Protein AF-A0A7S2YWK0-F1 (afdb_monomer)

Radius of gyration: 20.61 Å; Cα contacts (8 Å, |Δi|>4): 67; chains: 1; bounding box: 62×27×55 Å

Foldseek 3Di:
DAEEFFDQQQPDVSVVVVVVCVVVPNDRYYYDHGGPPVVVLQADPVRDGDPPPDPPPPPVDDPDDDDPPDDDDDDDDPPNDPPPPVVPPPPDPDDDPVVPPDD

Organism: NCBI:txid464258

Secondary structure (DSSP, 8-state):
--EEE--SSSSHHHHHHHHHHHHTT--SEEE-TTHHHHHHHHB-TTSPBTTTT----------------SS-S-----S------GGGS----PPPGGGT---

Structure (mmCIF, N/CA/C/O backbone):
data_AF-A0A7S2YWK0-F1
#
_entry.id   AF-A0A7S2YWK0-F1
#
loop_
_atom_site.group_PDB
_atom_site.id
_atom_site.type_symbol
_atom_site.label_atom_id
_atom_site.label_alt_id
_atom_site.label_comp_id
_atom_site.label_asym_id
_atom_site.label_entity_id
_atom_site.label_seq_id
_atom_site.pdbx_PDB_ins_code
_atom_site.Cartn_x
_atom_site.Cartn_y
_atom_site.Cartn_z
_atom_site.occupancy
_atom_site.B_iso_or_equiv
_atom_site.auth_seq_id
_atom_site.auth_comp_id
_atom_site.auth_asym_id
_atom_site.auth_atom_id
_atom_site.pdbx_PDB_model_num
ATOM 1 N N . THR A 1 1 ? -10.418 3.205 13.738 1.00 88.44 1 THR A N 1
ATOM 2 C CA . THR A 1 1 ? -9.257 3.668 12.952 1.00 88.44 1 THR A CA 1
ATOM 3 C C . THR A 1 1 ? -9.257 2.959 11.618 1.00 88.44 1 THR A C 1
ATOM 5 O O . THR A 1 1 ? -9.388 1.742 11.650 1.00 88.44 1 THR A O 1
ATOM 8 N N . PRO A 1 2 ? -9.180 3.669 10.481 1.00 94.12 2 PRO A N 1
ATOM 9 C CA . PRO A 1 2 ? -9.062 3.032 9.172 1.00 94.12 2 PRO A CA 1
ATOM 10 C C . PRO A 1 2 ? -7.670 2.415 8.996 1.00 94.12 2 PRO A C 1
ATOM 12 O O . PRO A 1 2 ? -6.670 3.065 9.306 1.00 94.12 2 PRO A O 1
ATOM 15 N N . LEU A 1 3 ? -7.607 1.176 8.508 1.00 94.94 3 LEU A N 1
ATOM 16 C CA . LEU A 1 3 ? -6.359 0.463 8.227 1.00 94.94 3 LEU A CA 1
ATOM 17 C C . LEU A 1 3 ? -6.295 0.055 6.754 1.00 94.94 3 LEU A C 1
ATOM 19 O O . LEU A 1 3 ? -7.237 -0.531 6.225 1.00 94.94 3 LEU A O 1
ATOM 23 N N . MET A 1 4 ? -5.156 0.317 6.113 1.00 94.56 4 MET A N 1
ATOM 24 C CA . MET A 1 4 ? -4.843 -0.182 4.776 1.00 94.56 4 MET A CA 1
ATOM 25 C C . MET A 1 4 ? -3.747 -1.241 4.875 1.00 94.56 4 MET A C 1
ATOM 27 O O . MET A 1 4 ? -2.668 -0.976 5.401 1.00 94.56 4 MET A O 1
ATOM 31 N N . ILE A 1 5 ? -4.034 -2.437 4.369 1.00 94.31 5 ILE A N 1
ATOM 32 C CA . ILE A 1 5 ? -3.143 -3.592 4.409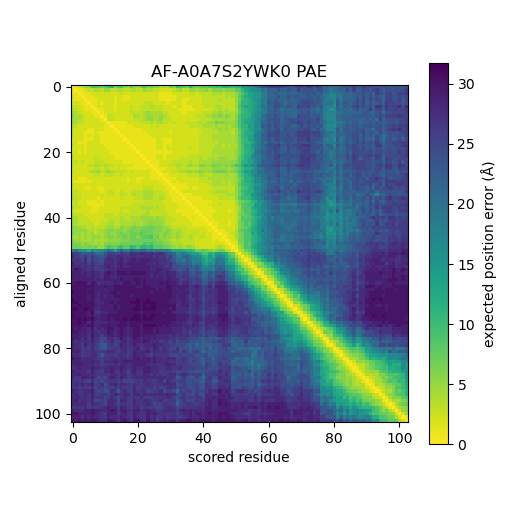 1.00 94.31 5 ILE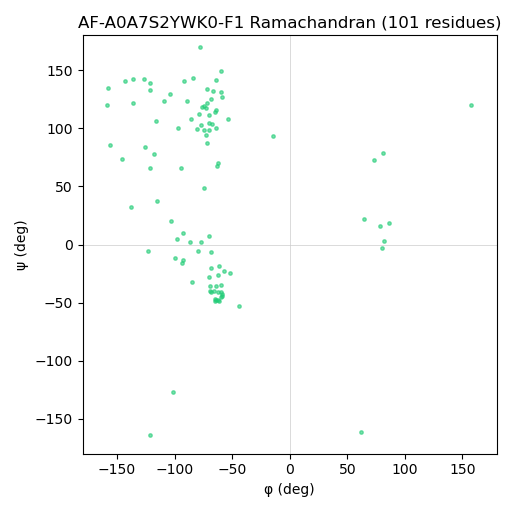 A CA 1
ATOM 33 C C . ILE A 1 5 ? -2.538 -3.774 3.017 1.00 94.31 5 ILE A C 1
ATOM 35 O O . ILE A 1 5 ? -3.246 -3.802 2.007 1.00 94.31 5 ILE A O 1
ATOM 39 N N . VAL A 1 6 ? -1.214 -3.904 2.963 1.00 94.62 6 VAL A N 1
ATOM 40 C CA . VAL A 1 6 ? -0.458 -3.984 1.712 1.00 94.62 6 VAL A CA 1
ATOM 41 C C . VAL A 1 6 ? 0.709 -4.965 1.839 1.00 94.62 6 VAL A C 1
ATOM 43 O O . VAL A 1 6 ? 1.384 -5.020 2.864 1.00 94.62 6 VAL A O 1
ATOM 46 N N . CYS A 1 7 ? 0.952 -5.737 0.778 1.00 92.62 7 CYS A N 1
ATOM 47 C CA . CYS A 1 7 ? 2.204 -6.464 0.551 1.00 92.62 7 CYS A CA 1
ATOM 48 C C . CYS A 1 7 ? 2.820 -6.016 -0.786 1.00 92.62 7 CYS A C 1
ATOM 50 O O . CYS A 1 7 ? 2.439 -4.982 -1.333 1.00 92.62 7 CYS A O 1
ATOM 52 N N . SER A 1 8 ? 3.772 -6.765 -1.336 1.00 93.12 8 SER A N 1
ATOM 53 C CA . SER A 1 8 ? 4.399 -6.431 -2.623 1.00 93.12 8 SER A CA 1
ATOM 54 C C . SER A 1 8 ? 3.398 -6.346 -3.783 1.00 93.12 8 SER A C 1
ATOM 56 O O . SER A 1 8 ? 3.437 -5.392 -4.551 1.00 93.12 8 SER A O 1
ATOM 58 N N . ASP A 1 9 ? 2.478 -7.306 -3.880 1.00 87.25 9 ASP A N 1
ATOM 59 C CA . ASP A 1 9 ? 1.554 -7.512 -5.008 1.00 87.25 9 ASP A CA 1
ATOM 60 C C . ASP A 1 9 ? 0.062 -7.503 -4.614 1.00 87.25 9 ASP A C 1
ATOM 62 O O . ASP A 1 9 ? -0.815 -7.543 -5.476 1.00 87.25 9 ASP A O 1
ATOM 66 N N . GLY A 1 10 ? -0.239 -7.421 -3.315 1.00 84.56 10 GLY A N 1
ATOM 67 C CA . GLY A 1 10 ? -1.599 -7.367 -2.773 1.00 84.56 10 GLY A CA 1
ATOM 68 C C . GLY A 1 10 ? -2.324 -8.716 -2.713 1.00 84.56 10 GLY A C 1
ATOM 69 O O . GLY A 1 10 ? -3.544 -8.720 -2.580 1.00 84.56 10 GLY A O 1
ATOM 70 N N . LYS A 1 11 ? -1.602 -9.842 -2.823 1.00 88.12 11 LYS A N 1
ATOM 71 C CA . LYS A 1 11 ? -2.174 -11.200 -2.845 1.00 88.12 11 LYS A CA 1
ATOM 72 C C . LYS A 1 11 ? -2.029 -11.892 -1.483 1.00 88.12 11 LYS A C 1
ATOM 74 O O . LYS A 1 11 ? -2.413 -11.327 -0.460 1.00 88.12 11 LYS A O 1
ATOM 79 N N . ASP A 1 12 ? -1.453 -13.092 -1.451 1.00 88.88 12 ASP A N 1
ATOM 80 C CA . ASP A 1 12 ? -1.488 -14.049 -0.338 1.00 88.88 12 ASP A CA 1
ATOM 81 C C . ASP A 1 12 ? -1.245 -13.435 1.042 1.00 88.88 12 ASP A C 1
ATOM 83 O O . ASP A 1 12 ? -2.046 -13.608 1.957 1.00 88.88 12 ASP A O 1
ATOM 87 N N . ARG A 1 13 ? -0.153 -12.681 1.207 1.00 90.56 13 ARG A N 1
ATOM 88 C CA . ARG A 1 13 ? 0.234 -12.126 2.515 1.00 90.56 13 ARG A CA 1
ATOM 89 C C . ARG A 1 13 ? -0.730 -11.041 2.989 1.00 90.56 13 ARG A C 1
ATOM 91 O O . ARG A 1 13 ? -1.051 -10.985 4.173 1.00 90.56 13 ARG A O 1
ATOM 98 N N . ALA A 1 14 ? -1.177 -10.184 2.074 1.00 90.25 14 ALA A N 1
ATOM 99 C CA . ALA A 1 14 ? -2.132 -9.130 2.394 1.00 90.25 14 ALA A CA 1
ATOM 100 C C . ALA A 1 14 ? -3.506 -9.725 2.724 1.00 90.25 14 ALA A C 1
ATOM 102 O O . ALA A 1 14 ? -4.129 -9.303 3.694 1.00 90.25 14 ALA A O 1
ATOM 103 N N . ILE A 1 15 ? -3.937 -10.746 1.977 1.00 93.56 15 ILE A N 1
ATOM 104 C CA . ILE A 1 15 ? -5.208 -11.441 2.209 1.00 93.56 15 ILE A CA 1
ATOM 105 C C . ILE A 1 15 ? -5.197 -12.159 3.562 1.00 93.56 15 ILE A C 1
ATOM 107 O O . ILE A 1 15 ? -6.127 -11.985 4.343 1.00 93.56 15 ILE A O 1
ATOM 111 N N . GLN A 1 16 ? -4.131 -12.893 3.896 1.00 95.38 16 GLN A N 1
ATOM 112 C CA . GLN A 1 16 ? -4.013 -13.560 5.200 1.00 95.38 16 GLN A CA 1
ATOM 113 C C . GLN A 1 16 ? -4.081 -12.566 6.367 1.00 95.38 16 GLN A C 1
ATOM 115 O O . GLN A 1 16 ? -4.767 -12.816 7.356 1.00 95.38 16 GLN A O 1
ATOM 120 N N . ALA A 1 17 ? -3.406 -11.419 6.249 1.00 94.81 17 ALA A N 1
ATOM 121 C CA . ALA A 1 17 ? -3.460 -10.372 7.265 1.00 94.81 17 ALA A CA 1
ATOM 122 C C . ALA A 1 17 ? -4.860 -9.744 7.382 1.00 94.81 17 ALA A C 1
ATOM 124 O O . ALA A 1 17 ? -5.321 -9.498 8.494 1.00 94.81 17 ALA A O 1
ATOM 125 N N . LEU A 1 18 ? -5.552 -9.524 6.259 1.00 94.19 18 LEU A N 1
ATOM 126 C CA . LEU A 1 18 ? -6.935 -9.039 6.250 1.00 94.19 18 LEU A CA 1
ATOM 127 C C . LEU A 1 18 ? -7.885 -10.028 6.928 1.00 94.19 18 LEU A C 1
ATOM 129 O O . LEU A 1 18 ? -8.644 -9.618 7.796 1.00 94.19 18 LEU A O 1
ATOM 133 N N . MET A 1 19 ? -7.797 -11.318 6.595 1.00 94.75 19 MET A N 1
ATOM 134 C CA . MET A 1 19 ? -8.608 -12.366 7.226 1.00 94.75 19 MET A CA 1
ATOM 135 C C . MET A 1 19 ? -8.361 -12.447 8.733 1.00 94.75 19 MET A C 1
ATOM 137 O O . MET A 1 19 ? -9.296 -12.602 9.515 1.00 94.75 19 MET A O 1
ATOM 141 N N . LEU A 1 20 ? -7.101 -12.322 9.157 1.00 97.56 20 LEU A N 1
ATOM 142 C CA . LEU A 1 20 ? -6.768 -12.312 10.575 1.00 97.56 20 LEU A CA 1
ATOM 143 C C . LEU A 1 20 ? -7.386 -11.095 11.271 1.00 97.56 20 LEU A C 1
ATOM 145 O O . LEU A 1 20 ? -8.023 -11.257 12.305 1.00 97.56 20 LEU A O 1
ATOM 149 N N . LEU A 1 21 ? -7.238 -9.895 10.710 1.00 94.31 21 LEU A N 1
ATOM 150 C CA . LEU A 1 21 ? -7.811 -8.675 11.285 1.00 94.31 21 LEU A CA 1
ATOM 151 C C . LEU A 1 21 ? -9.341 -8.732 11.347 1.00 94.31 21 LEU A C 1
ATOM 153 O O . LEU A 1 21 ? -9.918 -8.363 12.368 1.00 94.31 21 LEU A O 1
ATOM 157 N N . ASP A 1 22 ? -9.983 -9.252 10.306 1.00 95.50 22 ASP A N 1
ATOM 158 C CA . ASP A 1 22 ? -11.427 -9.478 10.286 1.00 95.50 22 ASP A CA 1
ATOM 159 C C . ASP A 1 22 ? -11.854 -10.435 11.413 1.00 95.50 22 ASP A C 1
ATOM 161 O O . ASP A 1 22 ? -12.733 -10.110 12.209 1.00 95.50 22 ASP A O 1
ATOM 165 N N . SER A 1 23 ? -11.126 -11.547 11.603 1.00 96.69 23 SER A N 1
ATOM 166 C CA . SER A 1 23 ? -11.385 -12.498 12.700 1.00 96.69 23 SER A CA 1
ATOM 167 C C . SER A 1 23 ? -11.223 -11.895 14.101 1.00 96.69 23 SER A C 1
ATOM 169 O O . SER A 1 23 ? -11.832 -12.372 15.057 1.00 96.69 23 SER A O 1
ATOM 171 N N . GLN A 1 24 ? -10.405 -10.847 14.236 1.00 96.81 24 GLN A N 1
ATOM 172 C CA . GLN A 1 24 ? -10.212 -10.109 15.486 1.00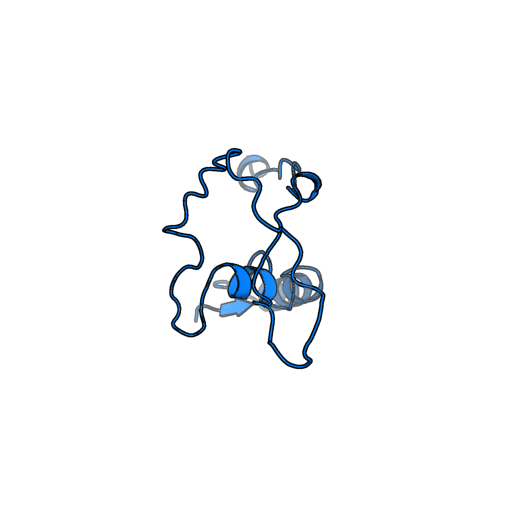 96.81 24 GLN A CA 1
ATOM 173 C C . GLN A 1 24 ? -11.245 -8.981 15.674 1.00 96.81 24 GLN A C 1
ATOM 175 O O . GLN A 1 24 ? -11.181 -8.254 16.664 1.00 96.81 24 GLN A O 1
ATOM 180 N N . GLY A 1 25 ? -12.197 -8.823 14.748 1.00 95.56 25 GLY A N 1
ATOM 181 C CA . GLY A 1 25 ? -13.288 -7.851 14.840 1.00 95.56 25 GLY A CA 1
ATOM 182 C C . GLY A 1 25 ? -12.948 -6.453 14.319 1.00 95.56 25 GLY A C 1
ATOM 183 O O . GLY A 1 25 ? -13.633 -5.487 14.663 1.00 95.56 25 GLY A O 1
ATOM 184 N N . TYR A 1 26 ? -11.899 -6.304 13.505 1.00 95.31 26 TYR A N 1
ATOM 185 C CA . TYR A 1 26 ? -11.604 -5.024 12.861 1.00 95.31 26 TYR A CA 1
ATOM 186 C C . TYR A 1 26 ? -12.565 -4.777 11.695 1.00 95.31 26 TYR A C 1
ATOM 188 O O . TYR A 1 26 ? -12.551 -5.493 10.705 1.00 95.31 26 TYR A O 1
ATOM 196 N N . THR A 1 27 ? -13.353 -3.706 11.774 1.00 94.00 27 THR A N 1
ATOM 197 C CA . THR A 1 27 ? -14.428 -3.425 10.802 1.00 94.00 27 THR A CA 1
ATOM 198 C C . THR A 1 27 ? -14.066 -2.406 9.722 1.00 94.00 27 THR A C 1
ATOM 200 O O . THR A 1 27 ? -14.799 -2.242 8.753 1.00 94.00 27 THR A O 1
ATOM 203 N N . ASN A 1 28 ? -12.949 -1.690 9.876 1.00 95.69 28 ASN A N 1
ATOM 204 C CA . ASN A 1 28 ? -12.512 -0.643 8.947 1.00 95.69 28 ASN A CA 1
ATOM 205 C C . ASN A 1 28 ? -11.127 -0.976 8.381 1.00 95.69 28 ASN A C 1
ATOM 207 O O . ASN A 1 28 ? -10.131 -0.312 8.688 1.00 95.69 28 ASN A O 1
ATOM 211 N N . ILE A 1 29 ? -11.080 -2.061 7.609 1.00 94.44 29 ILE A N 1
ATOM 212 C CA . ILE A 1 29 ? -9.875 -2.584 6.965 1.00 94.44 29 ILE A CA 1
ATOM 213 C C . ILE A 1 29 ? -10.072 -2.633 5.451 1.00 94.44 29 ILE A C 1
ATOM 215 O O . ILE A 1 29 ? -11.139 -2.999 4.967 1.00 94.44 29 ILE A O 1
ATOM 219 N N . VAL A 1 30 ? -9.038 -2.264 4.697 1.00 94.25 30 VAL A N 1
ATOM 220 C CA . VAL A 1 30 ? -9.031 -2.347 3.231 1.00 94.25 30 VAL A CA 1
ATOM 221 C C . VAL A 1 30 ? -7.709 -2.918 2.732 1.00 94.25 30 VAL A C 1
ATOM 223 O O . VAL A 1 30 ? -6.645 -2.614 3.270 1.00 94.25 30 VAL A O 1
ATOM 226 N N . GLY A 1 31 ? -7.763 -3.741 1.687 1.00 92.12 31 GLY A N 1
ATOM 227 C CA . GLY A 1 31 ? -6.581 -4.227 0.977 1.00 92.12 31 GLY A CA 1
ATOM 228 C C . GLY A 1 31 ? -6.217 -3.331 -0.203 1.00 92.12 31 GLY A C 1
ATOM 229 O O . GLY A 1 31 ? -7.102 -2.875 -0.929 1.00 92.12 31 GLY A O 1
ATOM 230 N N . LEU A 1 32 ? -4.922 -3.103 -0.434 1.00 89.44 32 LEU A N 1
ATOM 231 C CA . LEU A 1 32 ? -4.456 -2.394 -1.628 1.00 89.44 32 LEU A CA 1
ATOM 232 C C . LEU A 1 32 ? -4.286 -3.360 -2.811 1.00 89.44 32 LEU A C 1
ATOM 234 O O . LEU A 1 32 ? -3.333 -4.144 -2.856 1.00 89.44 32 LEU A O 1
ATOM 238 N N . LYS A 1 33 ? -5.187 -3.272 -3.797 1.00 85.12 33 LYS A N 1
ATOM 239 C CA . LYS A 1 33 ? -5.101 -4.057 -5.040 1.00 85.12 33 LYS A CA 1
ATOM 240 C C . LYS A 1 33 ? -3.799 -3.742 -5.788 1.00 85.12 33 LYS A C 1
ATOM 242 O O . LYS A 1 33 ? -3.472 -2.578 -5.997 1.00 85.12 33 LYS A O 1
ATOM 247 N N . GLY A 1 34 ? -3.074 -4.785 -6.198 1.00 84.81 34 GLY A N 1
ATOM 248 C CA . GLY A 1 34 ? -1.782 -4.666 -6.890 1.00 84.81 34 GLY A CA 1
ATOM 249 C C . GLY A 1 34 ? -0.587 -4.393 -5.969 1.00 84.81 34 GLY A C 1
ATOM 250 O O . GLY A 1 34 ? 0.550 -4.356 -6.442 1.00 84.81 34 GLY A O 1
ATOM 251 N N . GLY A 1 35 ? -0.821 -4.230 -4.662 1.00 90.62 35 GLY A N 1
ATOM 252 C CA . GLY A 1 35 ? 0.227 -4.051 -3.666 1.00 90.62 35 GLY A CA 1
ATOM 253 C C . GLY A 1 35 ? 1.083 -2.801 -3.875 1.00 90.62 35 GLY A C 1
ATOM 254 O O . GLY A 1 35 ? 0.715 -1.859 -4.581 1.00 90.62 35 GLY A O 1
ATOM 255 N N . TYR A 1 36 ? 2.259 -2.803 -3.254 1.00 90.56 36 TYR A N 1
ATOM 256 C CA . TYR A 1 36 ? 3.248 -1.739 -3.413 1.00 90.56 36 TYR A CA 1
ATOM 257 C C . TYR A 1 36 ? 3.709 -1.575 -4.870 1.00 90.56 36 TYR A C 1
ATOM 259 O O . TYR A 1 36 ? 3.933 -0.454 -5.321 1.00 90.56 36 TYR A O 1
ATOM 267 N N . ASN A 1 37 ? 3.803 -2.669 -5.628 1.00 87.75 37 ASN A N 1
ATOM 268 C CA . ASN A 1 37 ? 4.248 -2.624 -7.018 1.00 87.75 37 ASN A CA 1
ATOM 269 C C . ASN A 1 37 ? 3.264 -1.839 -7.898 1.00 87.75 37 ASN A C 1
ATOM 271 O O . ASN A 1 37 ? 3.679 -0.922 -8.605 1.00 87.75 37 ASN A O 1
ATOM 275 N N . GLY A 1 38 ? 1.960 -2.126 -7.798 1.00 86.38 3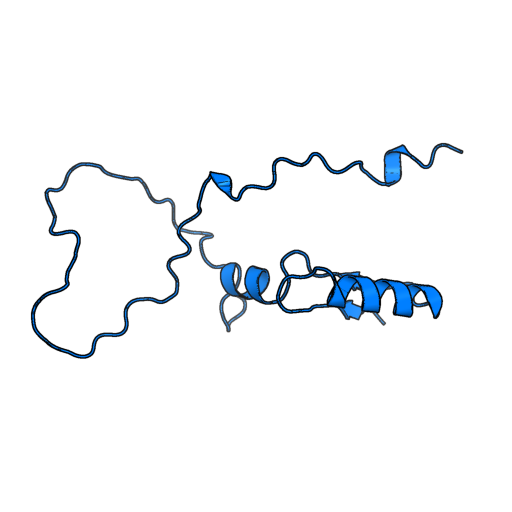8 GLY A N 1
ATOM 276 C CA . GLY A 1 38 ? 0.926 -1.375 -8.518 1.00 86.38 38 GLY A CA 1
ATOM 277 C C . GLY A 1 38 ? 0.847 0.089 -8.075 1.00 86.38 38 GLY A C 1
ATOM 278 O O . GLY A 1 38 ? 0.665 0.988 -8.902 1.00 86.38 38 GLY A O 1
ATOM 279 N N . TRP A 1 39 ? 1.064 0.353 -6.782 1.00 86.62 39 TRP A N 1
ATOM 280 C CA . TRP A 1 39 ? 1.164 1.718 -6.266 1.00 86.62 39 TRP A CA 1
ATOM 281 C C . TRP A 1 39 ? 2.325 2.489 -6.897 1.00 86.62 39 TRP A C 1
ATOM 283 O O . TRP A 1 39 ? 2.126 3.597 -7.382 1.00 86.62 39 TRP A O 1
ATOM 293 N N . ASN A 1 40 ? 3.520 1.900 -6.941 1.00 87.19 40 ASN A N 1
ATOM 294 C CA . ASN A 1 40 ? 4.724 2.550 -7.461 1.00 87.19 40 ASN A CA 1
ATOM 295 C C . ASN A 1 40 ? 4.691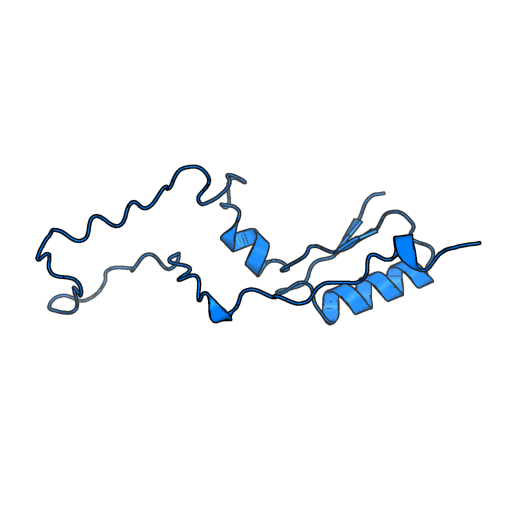 2.751 -8.990 1.00 87.19 40 ASN A C 1
ATOM 297 O O . ASN A 1 40 ? 5.272 3.704 -9.511 1.00 87.19 40 ASN A O 1
ATOM 301 N N . GLN A 1 41 ? 3.977 1.884 -9.714 1.00 83.75 41 GLN A N 1
ATOM 302 C CA . GLN A 1 41 ? 3.685 2.090 -11.137 1.00 83.75 41 GLN A CA 1
ATOM 303 C C . GLN A 1 41 ? 2.706 3.246 -11.356 1.00 83.75 41 GLN A C 1
ATOM 305 O O . GLN A 1 41 ? 2.830 3.991 -12.323 1.00 83.75 41 GLN A O 1
ATOM 310 N N . THR A 1 42 ? 1.735 3.417 -10.457 1.00 83.44 42 THR A N 1
ATOM 311 C CA . THR A 1 42 ? 0.693 4.439 -10.608 1.00 83.44 42 THR A CA 1
ATOM 312 C C . THR A 1 42 ? 1.126 5.800 -10.076 1.00 83.44 42 THR A C 1
ATOM 314 O O . THR A 1 42 ? 0.687 6.817 -10.606 1.00 83.44 42 THR A O 1
ATOM 317 N N . PHE A 1 43 ? 1.960 5.851 -9.038 1.00 85.38 43 PHE A N 1
ATOM 318 C CA . PHE A 1 43 ? 2.281 7.078 -8.314 1.00 85.38 43 PHE A CA 1
ATOM 319 C C . PHE A 1 43 ? 3.782 7.328 -8.219 1.00 85.38 43 PHE A C 1
ATOM 321 O O . PHE A 1 43 ? 4.584 6.418 -8.019 1.00 85.38 43 PHE A O 1
ATOM 328 N N . THR A 1 44 ? 4.163 8.598 -8.317 1.00 84.62 44 THR A N 1
ATOM 329 C CA . THR A 1 44 ? 5.523 9.048 -8.017 1.00 84.62 44 THR A CA 1
ATOM 330 C C . THR A 1 44 ? 5.736 9.152 -6.505 1.00 84.62 44 THR A C 1
ATOM 332 O O . THR A 1 44 ? 4.796 9.136 -5.709 1.00 84.62 44 THR A O 1
ATOM 335 N N . THR A 1 45 ? 6.987 9.344 -6.082 1.00 86.19 45 THR A N 1
ATOM 336 C CA . THR A 1 45 ? 7.334 9.603 -4.673 1.00 86.19 45 THR A CA 1
ATOM 337 C C . THR A 1 45 ? 6.710 10.888 -4.120 1.00 86.19 45 THR A C 1
ATOM 339 O O . THR A 1 45 ? 6.605 11.042 -2.907 1.00 86.19 45 THR A O 1
ATOM 342 N N . LYS A 1 46 ? 6.268 11.796 -4.999 1.00 85.88 46 LYS A N 1
ATOM 343 C CA . LYS A 1 46 ? 5.531 13.020 -4.657 1.00 85.88 46 LYS A CA 1
ATOM 344 C C . LYS A 1 46 ? 4.011 12.838 -4.702 1.00 85.88 46 LYS A C 1
ATOM 346 O O . LYS A 1 46 ? 3.285 13.820 -4.604 1.00 85.88 46 LYS A O 1
ATOM 351 N N . LEU A 1 47 ? 3.540 11.594 -4.828 1.00 84.69 47 LEU A N 1
ATOM 352 C CA . LEU A 1 47 ? 2.124 11.218 -4.901 1.00 84.69 47 LEU A CA 1
ATOM 353 C C . LEU A 1 47 ? 1.394 11.751 -6.144 1.00 84.69 47 LEU A C 1
ATOM 355 O O . LEU A 1 47 ? 0.168 11.834 -6.169 1.00 84.69 47 LEU A O 1
ATOM 359 N N . GLU A 1 48 ? 2.133 12.074 -7.202 1.00 84.81 48 GLU A N 1
ATOM 360 C CA . GLU A 1 48 ? 1.555 12.444 -8.493 1.00 84.81 48 GLU A CA 1
ATOM 361 C C . GLU A 1 48 ? 1.247 11.176 -9.292 1.00 84.81 48 GLU A C 1
ATOM 363 O O . GLU A 1 48 ? 2.015 10.214 -9.242 1.00 84.81 48 GLU A O 1
ATOM 368 N N . ARG A 1 49 ? 0.146 11.152 -10.051 1.00 81.50 49 ARG A N 1
ATOM 369 C CA . ARG A 1 49 ? -0.156 10.007 -10.919 1.00 81.50 49 ARG A CA 1
ATOM 370 C C . ARG A 1 49 ? 0.793 9.961 -12.115 1.00 81.50 49 ARG A C 1
ATOM 372 O O . ARG A 1 49 ? 0.801 10.867 -12.948 1.00 81.50 49 ARG A O 1
ATOM 379 N N . ARG A 1 50 ? 1.513 8.855 -12.260 1.00 73.25 50 ARG A N 1
ATOM 380 C CA . ARG A 1 50 ? 2.276 8.509 -13.457 1.00 73.25 50 ARG A CA 1
ATOM 381 C C . ARG A 1 50 ? 1.293 8.255 -14.614 1.00 73.25 50 ARG A C 1
ATOM 383 O O . ARG A 1 50 ? 0.271 7.598 -14.439 1.00 73.25 50 ARG A O 1
ATOM 390 N N . GLY A 1 51 ? 1.543 8.839 -15.788 1.00 65.94 51 GLY A N 1
ATOM 391 C CA . GLY A 1 51 ? 0.787 8.543 -17.019 1.00 65.94 51 GLY A CA 1
ATOM 392 C C . GLY A 1 51 ? -0.569 9.243 -17.231 1.00 65.94 51 GLY A C 1
ATOM 393 O O . GLY A 1 51 ? -1.183 9.027 -18.269 1.00 65.94 51 GLY A O 1
ATOM 394 N N . THR A 1 52 ? -1.034 10.143 -16.350 1.00 54.66 52 THR A N 1
ATOM 395 C CA . THR A 1 52 ? -2.313 10.884 -16.568 1.00 54.66 52 THR A CA 1
ATOM 396 C C . THR A 1 52 ? -2.244 11.897 -17.734 1.00 54.66 52 THR A C 1
ATOM 398 O O . THR A 1 52 ? -3.262 12.443 -18.150 1.00 54.66 52 THR A O 1
ATOM 401 N N . GLN A 1 53 ? -1.060 12.112 -18.323 1.00 47.12 53 GLN A N 1
ATOM 402 C CA . GLN A 1 53 ? -0.838 13.059 -19.421 1.00 47.12 53 GLN A CA 1
ATOM 403 C C . GLN A 1 53 ? 0.086 12.517 -20.527 1.00 47.12 53 GLN A C 1
ATOM 405 O O . GLN A 1 53 ? 0.819 13.280 -21.146 1.00 47.12 53 GLN A O 1
ATOM 410 N N . VAL A 1 54 ? 0.073 11.206 -20.798 1.00 47.72 54 VAL A N 1
ATOM 411 C CA . VAL A 1 54 ? 0.818 10.643 -21.940 1.00 47.72 54 VAL A CA 1
ATOM 412 C C . VAL A 1 54 ? -0.132 9.838 -22.820 1.00 47.72 54 VAL A C 1
ATOM 414 O O . VAL A 1 54 ? -0.250 8.623 -22.701 1.00 47.72 54 VAL A O 1
ATOM 417 N N . ARG A 1 55 ? -0.826 10.539 -23.725 1.00 39.91 55 ARG A N 1
ATOM 418 C CA . ARG A 1 55 ? -1.297 9.920 -24.968 1.00 39.91 55 ARG A CA 1
ATOM 419 C C . ARG A 1 55 ? -0.046 9.608 -25.785 1.00 39.91 55 ARG A C 1
ATOM 421 O O . ARG A 1 55 ? 0.554 10.527 -26.332 1.00 39.91 55 ARG A O 1
ATOM 428 N N . TYR A 1 56 ? 0.375 8.352 -25.839 1.00 45.66 56 TYR A N 1
ATOM 429 C CA . TYR A 1 56 ? 1.296 7.933 -26.887 1.00 45.66 56 TYR A CA 1
ATOM 430 C C . TYR A 1 56 ? 0.470 7.775 -28.167 1.00 45.66 56 TYR A C 1
ATOM 432 O O . TYR A 1 56 ? -0.294 6.831 -28.333 1.00 45.66 56 TYR A O 1
ATOM 440 N N . GLU A 1 57 ? 0.562 8.755 -29.058 1.00 42.78 57 GLU A N 1
ATOM 441 C CA . GLU A 1 57 ? 0.238 8.531 -30.460 1.00 42.78 57 GLU A CA 1
ATOM 442 C C . GLU A 1 57 ? 1.452 7.822 -31.059 1.00 42.78 57 GLU A C 1
ATOM 444 O O . GLU A 1 57 ? 2.546 8.386 -31.116 1.00 42.78 57 GLU A O 1
ATOM 449 N N . THR A 1 58 ? 1.304 6.558 -31.446 1.00 41.28 58 THR A N 1
ATOM 450 C CA . THR A 1 58 ? 2.328 5.879 -32.242 1.00 41.28 58 THR A CA 1
ATOM 451 C C . THR A 1 58 ? 2.298 6.460 -33.648 1.00 41.28 58 THR A C 1
ATOM 453 O O . THR A 1 58 ? 1.610 5.950 -34.531 1.00 41.28 58 THR A O 1
ATOM 456 N N . VAL A 1 59 ? 3.042 7.544 -33.856 1.00 39.91 59 VAL A N 1
ATOM 457 C CA . VAL A 1 59 ? 3.410 8.006 -35.193 1.00 39.91 59 VAL A CA 1
ATOM 458 C C . VAL A 1 59 ? 4.453 7.024 -35.731 1.00 39.91 59 VAL A C 1
ATOM 460 O O . VAL A 1 59 ? 5.644 7.138 -35.455 1.00 39.91 59 VAL A O 1
ATOM 463 N N . TYR A 1 60 ? 3.995 6.023 -36.483 1.00 45.53 60 TYR A N 1
ATOM 464 C CA . TYR A 1 60 ? 4.827 5.056 -37.213 1.00 45.53 60 TYR A CA 1
ATOM 465 C C . TYR A 1 60 ? 5.462 5.677 -38.472 1.00 45.53 60 TYR A C 1
ATOM 467 O O . TYR A 1 60 ? 5.386 5.120 -39.562 1.00 45.53 60 TYR A O 1
ATOM 475 N N . THR A 1 61 ? 6.080 6.851 -38.352 1.00 44.59 61 THR A N 1
ATOM 476 C CA . THR A 1 61 ? 6.830 7.465 -39.457 1.00 44.59 61 THR A CA 1
ATOM 477 C C . THR A 1 61 ? 8.033 8.229 -38.925 1.00 44.59 61 THR A C 1
ATOM 479 O O . THR A 1 61 ? 8.042 9.456 -38.892 1.00 44.59 61 THR A O 1
ATOM 482 N N . ALA A 1 62 ? 9.056 7.501 -38.499 1.00 41.72 62 ALA A N 1
ATOM 483 C CA . ALA A 1 62 ? 10.431 7.970 -38.585 1.00 41.72 62 ALA A CA 1
ATOM 484 C C . ALA A 1 62 ? 11.348 6.747 -38.522 1.00 41.72 62 ALA A C 1
ATOM 486 O O . ALA A 1 62 ? 11.321 6.011 -37.538 1.00 41.72 62 ALA A O 1
ATOM 487 N N . ASP A 1 63 ? 12.149 6.553 -39.568 1.00 46.78 63 ASP A N 1
ATOM 488 C CA . ASP A 1 63 ? 13.314 5.664 -39.607 1.00 46.78 63 ASP A CA 1
ATOM 489 C C . ASP A 1 63 ? 14.369 6.147 -38.589 1.00 46.78 63 ASP A C 1
ATOM 491 O O . ASP A 1 63 ? 15.394 6.730 -38.940 1.00 46.78 63 ASP A O 1
ATOM 495 N N . GLY A 1 64 ? 14.064 5.999 -37.300 1.00 41.06 64 GLY A N 1
ATOM 496 C CA . GLY A 1 64 ? 14.837 6.528 -36.186 1.00 41.06 64 GLY A CA 1
ATOM 497 C C . GLY A 1 64 ? 15.396 5.403 -35.334 1.00 41.06 64 GLY A C 1
ATOM 498 O O . GLY A 1 64 ? 14.658 4.756 -34.599 1.00 41.06 64 GLY A O 1
ATOM 499 N N . ASP A 1 65 ? 16.70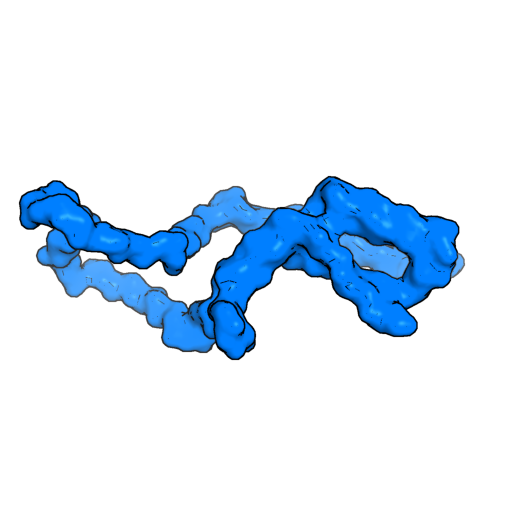2 5.207 -35.470 1.00 49.44 65 ASP A N 1
ATOM 500 C CA . ASP A 1 65 ? 17.626 4.426 -34.648 1.00 49.44 65 ASP A CA 1
ATOM 501 C C . ASP A 1 65 ? 17.074 4.019 -33.268 1.00 49.44 65 ASP A C 1
ATOM 503 O O . ASP A 1 65 ? 17.088 4.763 -32.283 1.00 49.44 65 ASP A O 1
ATOM 507 N N . GLY A 1 66 ? 16.505 2.818 -33.235 1.00 45.06 66 GLY A N 1
ATOM 508 C CA . GLY A 1 66 ? 15.669 2.345 -32.148 1.00 45.06 66 GLY A CA 1
ATOM 509 C C . GLY A 1 66 ? 16.346 1.367 -31.210 1.00 45.06 66 GLY A C 1
ATOM 510 O O . GLY A 1 66 ? 15.613 0.658 -30.547 1.00 45.06 66 GLY A O 1
ATOM 511 N N . MET A 1 67 ? 17.678 1.278 -31.137 1.00 44.06 67 MET A N 1
ATOM 512 C CA . MET A 1 67 ? 18.368 0.592 -30.033 1.00 44.06 67 MET A CA 1
ATOM 513 C C . MET A 1 67 ? 19.794 1.128 -29.872 1.00 44.06 67 MET A C 1
ATOM 515 O O . MET A 1 67 ? 20.755 0.55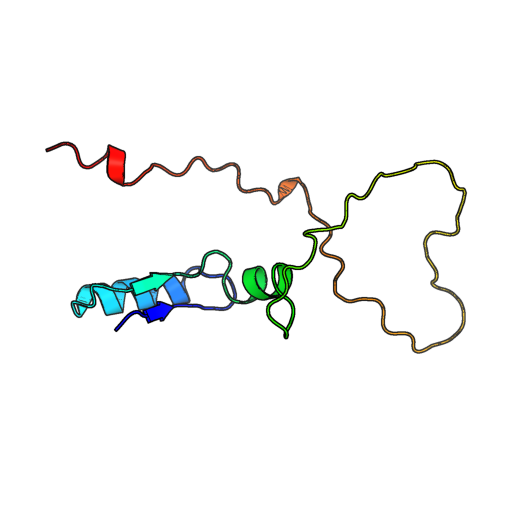1 -30.372 1.00 44.06 67 MET A O 1
ATOM 519 N N . GLY A 1 68 ? 19.925 2.219 -29.111 1.00 43.41 68 GLY A N 1
ATOM 520 C CA . GLY A 1 68 ? 21.189 2.773 -28.618 1.00 43.41 68 GLY A CA 1
ATOM 521 C C . GLY A 1 68 ? 21.938 1.833 -27.664 1.00 43.41 68 GLY A C 1
ATOM 522 O O . GLY A 1 68 ? 22.098 2.128 -26.482 1.00 43.41 68 GLY A O 1
ATOM 523 N N . ILE A 1 69 ? 22.430 0.714 -28.194 1.00 43.78 69 ILE A N 1
ATOM 524 C CA . ILE A 1 69 ? 23.520 -0.086 -27.634 1.00 43.78 69 ILE A CA 1
ATOM 525 C C . ILE A 1 69 ? 24.650 -0.059 -28.664 1.00 43.78 69 ILE A C 1
ATOM 527 O O . ILE A 1 69 ? 24.871 -1.009 -29.403 1.00 43.78 69 ILE A O 1
ATOM 531 N N . HIS A 1 70 ? 25.387 1.049 -28.709 1.00 44.81 70 HIS A N 1
ATOM 532 C CA . HIS A 1 70 ? 26.824 0.983 -28.943 1.00 44.81 70 HIS A CA 1
ATOM 533 C C . HIS A 1 70 ? 27.535 2.236 -28.421 1.00 44.81 70 HIS A C 1
ATOM 535 O O . HIS A 1 70 ? 27.167 3.371 -28.705 1.00 44.81 70 HIS A O 1
ATOM 541 N N . SER A 1 71 ? 28.644 1.984 -27.728 1.00 44.84 71 SER A N 1
ATOM 542 C CA . SER A 1 71 ? 29.738 2.926 -27.487 1.00 44.84 71 SER A CA 1
ATOM 543 C C . SER A 1 71 ? 29.491 4.061 -26.484 1.00 44.84 71 SER A C 1
ATOM 545 O O . SER A 1 71 ? 29.419 5.230 -26.843 1.00 44.84 71 SER A O 1
ATOM 547 N N . THR A 1 72 ? 29.449 3.705 -25.198 1.00 46.25 72 THR A N 1
ATOM 548 C CA . THR A 1 72 ? 30.260 4.245 -24.076 1.00 46.25 72 THR A CA 1
ATOM 549 C C . THR A 1 72 ? 29.505 3.980 -22.773 1.00 46.25 72 THR A C 1
ATOM 551 O O . THR A 1 72 ? 28.343 4.339 -22.618 1.00 46.25 72 THR A O 1
ATOM 554 N N . GLY A 1 73 ? 30.139 3.226 -21.873 1.00 49.69 73 GLY A N 1
ATOM 555 C CA . GLY A 1 73 ? 29.521 2.737 -20.645 1.00 49.69 73 GLY A CA 1
ATOM 556 C C . GLY A 1 73 ? 29.015 3.853 -19.726 1.00 49.69 73 GLY A C 1
ATOM 557 O O . GLY A 1 73 ? 29.626 4.911 -19.635 1.00 49.69 73 GLY A O 1
ATOM 558 N N . ALA A 1 74 ? 27.944 3.530 -18.996 1.00 49.72 74 ALA A N 1
ATOM 559 C CA . ALA A 1 74 ? 27.271 4.319 -17.959 1.00 49.72 74 ALA A CA 1
ATOM 560 C C . ALA A 1 74 ? 26.289 5.403 -18.448 1.00 49.72 74 ALA A C 1
ATOM 562 O O . ALA A 1 74 ? 26.538 6.601 -18.358 1.00 49.72 74 ALA A O 1
ATOM 563 N N . GLY A 1 75 ? 25.089 4.959 -18.832 1.00 47.03 75 GLY A N 1
ATOM 564 C CA . GLY A 1 75 ? 23.876 5.775 -18.793 1.00 47.03 75 GLY A CA 1
ATOM 565 C C . GLY A 1 75 ? 22.728 4.949 -18.220 1.00 47.03 75 GLY A C 1
ATOM 566 O O . GLY A 1 75 ? 22.424 3.881 -18.744 1.00 47.03 75 GLY A O 1
ATOM 567 N N . PHE A 1 76 ? 22.117 5.403 -17.124 1.00 46.56 76 PHE A N 1
ATOM 568 C CA . PHE A 1 76 ? 20.931 4.758 -16.560 1.00 46.56 76 PHE A CA 1
ATOM 569 C C . PHE A 1 76 ? 19.774 4.884 -17.554 1.00 46.56 76 PHE A C 1
ATOM 571 O O . PHE A 1 76 ? 19.290 5.985 -17.817 1.00 46.56 76 PHE A O 1
ATOM 578 N N . SER A 1 77 ? 19.321 3.762 -18.108 1.00 54.97 77 SER A N 1
ATOM 579 C CA . SER A 1 77 ? 18.046 3.709 -18.816 1.00 54.97 77 SER A CA 1
ATOM 580 C C . SER A 1 77 ? 16.927 4.011 -17.821 1.00 54.97 77 SER A C 1
ATOM 582 O O . SER A 1 77 ? 16.989 3.568 -16.672 1.00 54.97 77 SER A O 1
ATOM 584 N N . SER A 1 78 ? 15.904 4.758 -18.242 1.00 55.88 78 SER A N 1
ATOM 585 C CA . SER A 1 78 ? 14.680 4.890 -17.451 1.00 55.88 78 SER A CA 1
ATOM 586 C C . SER A 1 78 ? 14.145 3.489 -17.140 1.00 55.88 78 SER A C 1
ATOM 588 O O . SER A 1 78 ? 13.631 2.808 -18.023 1.00 55.88 78 SER A O 1
ATOM 590 N N . VAL A 1 79 ? 14.279 3.071 -15.880 1.00 53.50 79 VAL A N 1
ATOM 591 C CA . VAL A 1 79 ? 13.747 1.817 -15.311 1.00 53.50 79 VAL A CA 1
ATOM 592 C C . VAL A 1 79 ? 12.220 1.831 -15.178 1.00 53.50 79 VAL A C 1
ATOM 594 O O . VAL A 1 79 ? 11.630 0.932 -14.593 1.00 53.50 79 VAL A O 1
ATOM 597 N N . ASP A 1 80 ? 11.578 2.862 -15.719 1.00 53.34 80 ASP A N 1
ATOM 598 C CA . ASP A 1 80 ? 10.156 3.146 -15.603 1.00 53.34 80 ASP A CA 1
ATOM 599 C C . ASP A 1 80 ? 9.454 3.064 -16.969 1.00 53.34 80 ASP A C 1
ATOM 601 O O . ASP A 1 80 ? 8.575 3.854 -17.305 1.00 53.34 80 ASP A O 1
ATOM 605 N N . LYS A 1 81 ? 9.870 2.111 -17.806 1.00 54.81 81 LYS A N 1
ATOM 606 C CA . LYS A 1 81 ? 9.032 1.648 -18.911 1.00 54.81 81 LYS A CA 1
ATOM 607 C C . LYS A 1 81 ? 8.314 0.390 -18.448 1.00 54.81 81 LYS A C 1
ATOM 609 O O . LYS A 1 81 ? 8.900 -0.685 -18.399 1.00 54.81 81 LYS A O 1
ATOM 614 N N . VAL A 1 82 ? 7.053 0.550 -18.058 1.00 60.84 82 VAL A N 1
ATOM 615 C CA . VAL A 1 82 ? 6.126 -0.578 -17.973 1.00 60.84 82 VAL A CA 1
ATOM 616 C C . VAL A 1 82 ? 5.646 -0.827 -19.397 1.00 60.84 82 VAL A C 1
ATOM 618 O O . VAL A 1 82 ? 4.789 -0.099 -19.897 1.00 60.84 82 VAL A O 1
ATOM 621 N N . ASP A 1 83 ? 6.237 -1.811 -20.070 1.00 59.28 83 ASP A N 1
ATOM 622 C CA . ASP A 1 83 ? 5.659 -2.335 -21.303 1.00 59.28 83 ASP A CA 1
ATOM 623 C C . ASP A 1 83 ? 4.395 -3.104 -20.907 1.00 59.28 83 ASP A C 1
ATOM 625 O O . ASP A 1 83 ? 4.465 -4.185 -20.324 1.00 59.28 83 ASP A O 1
ATOM 629 N N . PHE A 1 84 ? 3.223 -2.511 -21.148 1.00 54.88 84 PHE A N 1
ATOM 630 C CA . PHE A 1 84 ? 1.948 -3.190 -20.938 1.00 54.88 84 PHE A CA 1
ATOM 631 C C . PHE A 1 84 ? 1.862 -4.377 -21.902 1.00 54.88 84 PHE A C 1
ATOM 633 O O . PHE A 1 84 ? 1.544 -4.215 -23.081 1.00 54.88 84 PHE A O 1
ATOM 640 N N . ASN A 1 85 ? 2.140 -5.579 -21.403 1.00 60.91 85 ASN A N 1
ATOM 641 C CA . ASN A 1 85 ? 1.827 -6.800 -22.121 1.00 60.91 85 ASN A CA 1
ATOM 642 C C . ASN A 1 85 ? 0.304 -6.962 -22.118 1.00 60.91 85 ASN A C 1
ATOM 644 O O . ASN A 1 85 ? -0.306 -7.203 -21.079 1.00 60.91 85 ASN A O 1
ATOM 648 N N . LEU A 1 86 ? -0.320 -6.820 -23.286 1.00 59.91 86 LEU A N 1
ATOM 649 C CA . LEU A 1 86 ? -1.771 -6.957 -23.449 1.00 59.91 86 LEU A CA 1
ATOM 650 C C . LEU A 1 86 ? -2.292 -8.326 -22.972 1.00 59.91 86 LEU A C 1
ATOM 652 O O . LEU A 1 86 ? -3.453 -8.428 -22.597 1.00 59.91 86 LEU A O 1
ATOM 656 N N . ASN A 1 87 ? -1.432 -9.350 -22.919 1.00 63.47 87 ASN A N 1
ATOM 657 C CA . ASN A 1 87 ? -1.778 -10.683 -22.417 1.00 63.47 87 ASN A CA 1
ATOM 658 C C . ASN A 1 87 ? -1.788 -10.791 -20.877 1.00 63.47 87 ASN A C 1
ATOM 660 O O . ASN A 1 87 ? -2.119 -11.847 -20.350 1.00 63.47 87 ASN A O 1
ATOM 664 N N . GLU A 1 88 ? -1.386 -9.742 -20.150 1.00 63.50 88 GLU A N 1
ATOM 665 C CA . GLU A 1 88 ? -1.387 -9.695 -18.675 1.00 63.50 88 GLU A CA 1
ATOM 666 C C . GLU A 1 88 ? -2.619 -8.976 -18.104 1.00 63.50 88 GLU A C 1
ATOM 668 O O . GLU A 1 88 ? -2.733 -8.784 -16.890 1.00 63.50 88 GLU A O 1
ATOM 673 N N . ILE A 1 89 ? -3.552 -8.577 -18.970 1.00 64.31 89 ILE A N 1
ATOM 674 C CA . ILE A 1 89 ? -4.845 -8.038 -18.560 1.00 64.31 89 ILE A CA 1
ATOM 675 C C . ILE A 1 89 ? -5.681 -9.204 -18.018 1.00 64.31 89 ILE A C 1
ATOM 677 O O . ILE A 1 89 ? -5.954 -10.175 -18.717 1.00 64.31 89 ILE A O 1
ATOM 681 N N . ASP A 1 90 ? -6.038 -9.128 -16.736 1.00 67.56 90 ASP A N 1
ATOM 682 C CA . ASP A 1 90 ? -6.914 -10.105 -16.089 1.00 67.56 90 ASP A CA 1
ATOM 683 C C . ASP A 1 90 ? -8.347 -9.952 -16.620 1.00 67.56 90 ASP A C 1
ATOM 685 O O . ASP A 1 90 ? -9.095 -9.081 -16.171 1.00 67.56 90 ASP A O 1
ATOM 689 N N . ASP A 1 91 ? -8.715 -10.811 -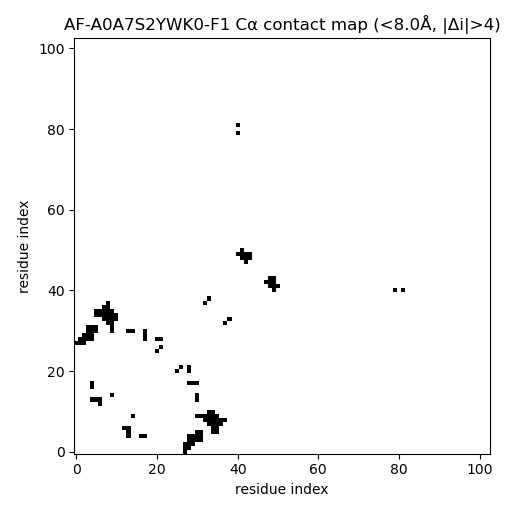17.571 1.00 73.00 91 ASP A N 1
ATOM 690 C CA . ASP A 1 91 ? -10.062 -10.895 -18.149 1.00 73.00 91 ASP A CA 1
ATOM 691 C C . ASP A 1 91 ? -11.070 -11.612 -17.228 1.00 73.00 91 ASP A C 1
ATOM 693 O O . ASP A 1 91 ? -12.236 -11.799 -17.591 1.00 73.00 91 ASP A O 1
ATOM 697 N N . THR A 1 92 ? -10.655 -12.036 -16.027 1.00 75.19 92 THR A N 1
ATOM 698 C CA . THR A 1 92 ? -11.539 -12.737 -15.094 1.00 75.19 92 THR A CA 1
ATOM 699 C C . THR A 1 92 ? -12.668 -11.810 -14.648 1.00 75.19 92 THR A C 1
ATOM 701 O O . THR A 1 92 ? -12.465 -10.811 -13.954 1.00 75.19 92 THR A O 1
A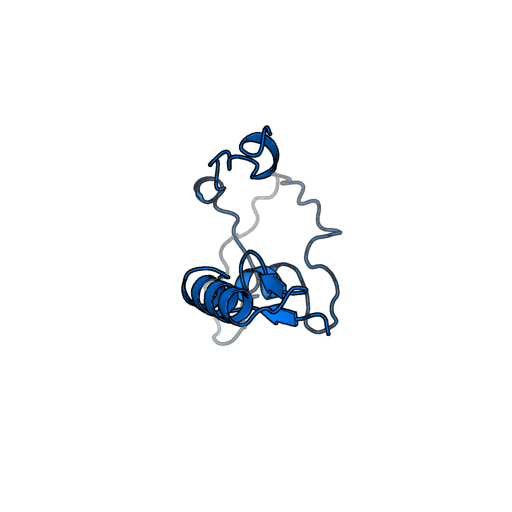TOM 704 N N . VAL A 1 93 ? -13.901 -12.165 -15.011 1.00 68.38 93 VAL A N 1
ATOM 705 C CA . VAL A 1 93 ? -15.102 -11.498 -14.504 1.00 68.38 93 VAL A CA 1
ATOM 706 C C . VAL A 1 93 ? -15.322 -11.952 -13.065 1.00 68.38 93 VAL A C 1
ATOM 708 O O . VAL A 1 93 ? -15.847 -13.031 -12.801 1.00 68.38 93 VAL A O 1
ATOM 711 N N . TRP A 1 94 ? -14.887 -11.124 -12.122 1.00 71.25 94 TRP A N 1
ATOM 712 C CA . TRP A 1 94 ? -15.089 -11.364 -10.700 1.00 71.25 94 TRP A CA 1
ATOM 713 C C . TRP A 1 94 ? -16.573 -11.227 -10.342 1.00 71.25 94 TRP A C 1
ATOM 715 O O . TRP A 1 94 ? -17.190 -10.192 -10.611 1.00 71.25 94 TRP A O 1
ATOM 725 N N . ILE A 1 95 ? -17.134 -12.267 -9.718 1.00 66.38 95 ILE A N 1
ATOM 726 C CA . ILE A 1 95 ? -18.490 -12.244 -9.160 1.00 66.38 95 ILE A CA 1
ATOM 727 C C . ILE A 1 95 ? -18.546 -11.112 -8.131 1.00 66.38 95 ILE A C 1
ATOM 729 O O . ILE A 1 95 ? -17.701 -11.017 -7.236 1.00 66.38 95 ILE A O 1
ATOM 733 N N . LYS A 1 96 ? -19.520 -10.212 -8.272 1.00 65.56 96 LYS A N 1
ATOM 734 C CA . LYS A 1 96 ? -19.735 -9.159 -7.284 1.00 65.56 96 LYS A CA 1
ATOM 735 C C . LYS A 1 96 ? -20.380 -9.800 -6.063 1.00 65.56 96 LYS A C 1
ATOM 737 O O . LYS A 1 96 ? -21.486 -10.314 -6.147 1.00 65.56 96 LYS A O 1
ATOM 742 N N . TYR A 1 97 ? -19.701 -9.721 -4.922 1.00 58.25 97 TYR A N 1
ATOM 743 C CA . TYR A 1 97 ? -20.159 -10.260 -3.634 1.00 58.25 97 TYR A CA 1
ATOM 744 C C . TYR A 1 97 ? -21.585 -9.813 -3.244 1.00 58.25 97 TYR A C 1
ATOM 746 O O . TYR A 1 97 ? -22.284 -10.500 -2.510 1.00 58.25 97 TYR A O 1
ATOM 754 N N . THR A 1 98 ? -22.050 -8.676 -3.769 1.00 61.59 98 THR A N 1
ATOM 755 C CA . THR A 1 98 ? -23.408 -8.155 -3.560 1.00 61.59 98 THR A CA 1
ATOM 756 C C . THR A 1 98 ? -24.508 -8.979 -4.222 1.00 61.59 98 THR A C 1
ATOM 758 O O . THR A 1 98 ? -25.658 -8.862 -3.813 1.00 61.59 98 THR A O 1
ATOM 761 N N . ASP A 1 99 ? -24.174 -9.791 -5.224 1.00 60.38 99 ASP A N 1
ATOM 762 C CA . ASP A 1 99 ? -25.157 -10.504 -6.042 1.00 60.38 99 ASP A CA 1
ATOM 763 C C . ASP A 1 99 ? -25.446 -11.918 -5.487 1.00 60.38 99 ASP A C 1
ATOM 765 O O . ASP A 1 99 ? -26.449 -12.527 -5.851 1.00 60.38 99 ASP A O 1
ATOM 769 N N . GLU A 1 100 ? -24.622 -12.419 -4.554 1.00 58.81 100 GLU A N 1
ATOM 770 C CA . GLU A 1 100 ? -24.822 -13.708 -3.863 1.00 58.81 100 GLU A CA 1
ATOM 771 C C . GLU A 1 100 ? -25.563 -13.575 -2.521 1.00 58.81 100 GLU A C 1
ATOM 773 O O . GLU A 1 100 ? -26.091 -14.558 -2.005 1.00 58.81 100 GLU A O 1
ATOM 778 N N . VAL A 1 101 ? -25.664 -12.364 -1.963 1.00 57.94 101 VAL A N 1
ATOM 779 C CA . VAL A 1 101 ? -26.409 -12.103 -0.720 1.00 57.94 101 VAL A CA 1
ATOM 780 C C . VAL A 1 101 ? -27.830 -11.657 -1.068 1.00 57.94 101 VAL A C 1
ATOM 782 O O . VAL A 1 101 ? -28.224 -10.513 -0.846 1.00 57.94 101 VAL A O 1
ATOM 785 N N . THR A 1 102 ? -28.610 -12.565 -1.655 1.00 50.16 102 THR A N 1
ATOM 786 C CA . THR A 1 102 ? -30.075 -12.451 -1.639 1.00 50.16 102 THR A CA 1
ATOM 787 C C . THR A 1 102 ? -30.602 -13.150 -0.385 1.00 50.16 102 THR A C 1
ATOM 789 O O . THR A 1 102 ? -30.264 -14.301 -0.122 1.00 50.16 102 THR A O 1
ATOM 792 N N . VAL A 1 103 ? -31.348 -12.377 0.412 1.00 51.25 103 VAL A N 1
ATOM 793 C CA . VAL A 1 103 ? -32.008 -12.736 1.683 1.00 51.25 103 VAL A CA 1
ATOM 794 C C . VAL A 1 103 ? -32.959 -13.917 1.525 1.00 51.25 103 VAL A C 1
ATOM 796 O O . VAL A 1 103 ? -33.705 -13.923 0.519 1.00 51.25 103 VAL A O 1
#

pLDDT: mean 71.44, std 19.81, range [39.91, 97.56]

Mean predicted aligned error: 17.53 Å

Sequence (103 aa):
TPLMIVCSDGKDRAIQALMLLDSQGYTNIVGLKGGYNGWNQTFTTKLERRGTQVRYETVYTADGDGMGIHSTGAGFSSVDKVDFNLNEIDDTVWIKYTDEVTV

Solvent-accessible surface area (backbone atoms only — not comparable to full-atom values): 7038 Å² total; per-residue (Å²): 124,84,43,79,41,64,34,65,57,33,48,73,72,25,49,54,50,51,54,51,41,45,77,71,68,55,86,50,69,44,75,38,78,42,11,51,55,45,46,57,64,39,29,46,99,84,70,46,66,52,70,84,84,61,83,80,75,84,74,92,78,67,101,60,91,83,71,94,80,77,92,75,90,89,74,88,70,79,90,81,70,80,78,80,56,77,88,72,61,81,81,74,83,74,81,59,74,77,75,75,70,73,131

InterPro domains:
  IPR001763 Rhodanese-like domain [PF00581] (3-41)
  IPR001763 Rhodanese-like domain [PS50206] (1-48)
  IPR036873 Rhodanese-like domain superfamily [G3DSA:3.40.250.10] (1-65)
  IPR036873 Rhodanese-like domain superfamily [SSF52821] (2-43)